Protein AF-A0A414S3I8-F1 (afdb_monomer_lite)

pLDDT: mean 77.73, std 18.43, range [41.44, 98.25]

Secondary structure (DSSP, 8-state):
------S-TT-------TTSHHHHHHHHHHHH-S-HHHHHHHHHHHHHTSTT--------HHHHHHHHHHHHHHHHHHHHHHHHHHHHHHHHHHHHHHHHHTT----HHHHHHHHHHHHHTTT-

Radius of gyration: 42.88 Å; chains: 1; bounding box: 101×45×96 Å

Sequence (124 aa):
MINVEKKNPYKFTLGFDKTKPTHVRAAEILNSVRDKADLIASAVVAHIDGGSTEKGAVLNQEALQIMMLELVKQEVEKAMQNYSSKQENVQVEEEIEKQKVSEFVLAPEVAKSVRDAMSAFRNR

Organism: NCBI:txid88431

Foldseek 3Di:
DPPPPDPDPLDDDDDFDPVDPVSVVLVVVCVVDPDNSVVVVVVVCCPPVVPDPPVPPPCPVVNVVVVVVVVVVVVVVVVVVVVVVVVVVVVVVVVVVVVVVVPPPPDVVNVVVVVVVVVVVPPD

Structure (mmCIF, N/CA/C/O backbone):
data_AF-A0A414S3I8-F1
#
_entry.id   AF-A0A414S3I8-F1
#
loop_
_atom_site.group_PDB
_atom_site.id
_atom_site.type_symbol
_atom_site.label_atom_id
_atom_site.label_alt_id
_atom_site.label_comp_id
_atom_site.label_asym_id
_atom_site.label_entity_id
_atom_site.label_seq_id
_atom_site.pdbx_PDB_ins_code
_atom_site.Cartn_x
_atom_site.Cartn_y
_atom_site.Cartn_z
_atom_site.occupancy
_atom_site.B_iso_or_equiv
_atom_site.auth_seq_id
_atom_site.auth_comp_id
_atom_site.auth_asym_id
_atom_site.auth_atom_id
_atom_site.pdbx_PDB_model_num
ATOM 1 N N . MET A 1 1 ? 33.393 -18.462 0.765 1.00 55.56 1 MET A N 1
ATOM 2 C CA . MET A 1 1 ? 32.194 -18.062 -0.003 1.00 55.56 1 MET A CA 1
ATOM 3 C C . MET A 1 1 ? 32.659 -17.116 -1.088 1.00 55.56 1 MET A C 1
ATOM 5 O O . MET A 1 1 ? 33.290 -16.122 -0.763 1.00 55.56 1 MET A O 1
ATOM 9 N N . ILE A 1 2 ? 32.474 -17.472 -2.356 1.00 48.66 2 ILE A N 1
ATOM 10 C CA . ILE A 1 2 ? 32.868 -16.604 -3.469 1.00 48.66 2 ILE A CA 1
ATOM 11 C C . ILE A 1 2 ? 31.765 -15.550 -3.572 1.00 48.66 2 ILE A C 1
ATOM 13 O O . ILE A 1 2 ? 30.643 -15.886 -3.949 1.00 48.66 2 ILE A O 1
ATOM 17 N N . ASN A 1 3 ? 32.044 -14.310 -3.163 1.00 58.09 3 ASN A N 1
ATOM 18 C CA . ASN A 1 3 ? 31.144 -13.191 -3.422 1.00 58.09 3 ASN A CA 1
ATOM 19 C C . ASN A 1 3 ? 31.147 -12.973 -4.934 1.00 58.09 3 ASN A C 1
ATOM 21 O O . ASN A 1 3 ? 32.039 -12.332 -5.484 1.00 58.09 3 ASN A O 1
ATOM 25 N N . VAL A 1 4 ? 30.184 -13.573 -5.628 1.00 65.44 4 VAL A N 1
ATOM 26 C CA . VAL A 1 4 ? 29.939 -13.250 -7.030 1.00 65.44 4 VAL A CA 1
ATOM 27 C C . VAL A 1 4 ? 29.268 -11.886 -7.029 1.00 65.44 4 VAL A C 1
ATOM 29 O O . VAL A 1 4 ? 28.043 -11.775 -7.006 1.00 65.44 4 VAL A O 1
ATOM 32 N N . GLU A 1 5 ? 30.083 -10.835 -6.976 1.00 70.12 5 GLU A N 1
ATOM 33 C CA . GLU A 1 5 ? 29.599 -9.476 -7.145 1.00 70.12 5 GLU A CA 1
ATOM 34 C C . GLU A 1 5 ? 28.910 -9.384 -8.505 1.00 70.12 5 GLU A C 1
ATOM 36 O O . GLU A 1 5 ? 29.482 -9.647 -9.570 1.00 70.12 5 GLU A O 1
ATOM 41 N N . LYS A 1 6 ? 27.615 -9.080 -8.464 1.00 79.69 6 LYS A N 1
ATOM 42 C CA . LYS A 1 6 ? 26.802 -8.928 -9.661 1.00 79.69 6 LYS A CA 1
ATOM 43 C C . LYS A 1 6 ? 27.400 -7.773 -10.464 1.00 79.69 6 LYS A C 1
ATOM 45 O O . LYS A 1 6 ? 27.443 -6.651 -9.971 1.00 79.69 6 LYS A O 1
ATOM 50 N N . LYS A 1 7 ? 27.803 -8.030 -11.716 1.00 80.81 7 LYS A N 1
ATOM 51 C CA . LYS A 1 7 ? 28.441 -7.034 -12.609 1.00 80.81 7 LYS A CA 1
ATOM 52 C C . LYS A 1 7 ? 27.688 -5.700 -12.708 1.00 80.81 7 LYS A C 1
ATOM 54 O O . LYS A 1 7 ? 28.282 -4.693 -13.068 1.00 80.81 7 LYS A O 1
ATOM 59 N N . ASN A 1 8 ? 26.385 -5.698 -12.428 1.00 88.75 8 ASN A N 1
ATOM 60 C CA . ASN A 1 8 ? 25.623 -4.479 -12.207 1.00 88.75 8 ASN A CA 1
ATOM 61 C C . ASN A 1 8 ? 24.595 -4.706 -11.078 1.00 88.75 8 ASN A C 1
ATOM 63 O O . ASN A 1 8 ? 23.592 -5.392 -11.312 1.00 88.75 8 ASN A O 1
ATOM 67 N N . PRO A 1 9 ? 24.828 -4.170 -9.866 1.00 89.50 9 PRO A N 1
ATOM 68 C CA . PRO A 1 9 ? 23.951 -4.403 -8.720 1.00 89.50 9 PRO A CA 1
ATOM 69 C C . PRO A 1 9 ? 22.578 -3.733 -8.872 1.00 89.50 9 PRO A C 1
ATOM 71 O O . PRO A 1 9 ? 21.599 -4.252 -8.348 1.00 89.50 9 PRO A O 1
ATOM 74 N N . TYR A 1 10 ? 22.479 -2.651 -9.649 1.00 91.38 10 TYR A N 1
ATOM 75 C CA . TYR A 1 10 ? 21.249 -1.863 -9.814 1.00 91.38 10 TYR A CA 1
ATOM 76 C C . TYR A 1 10 ? 20.411 -2.268 -11.031 1.00 91.38 10 TYR A C 1
ATOM 78 O O . TYR A 1 10 ? 19.378 -1.664 -11.312 1.00 91.38 10 TYR A O 1
ATOM 86 N N . LYS A 1 11 ? 20.837 -3.296 -11.777 1.00 91.19 11 LYS A N 1
ATOM 87 C CA . LYS A 1 11 ? 20.092 -3.812 -12.927 1.00 91.19 11 LYS A CA 1
ATOM 88 C C . LYS A 1 11 ? 19.412 -5.132 -12.582 1.00 91.19 11 LYS A C 1
ATOM 90 O O . LYS A 1 11 ? 20.050 -6.118 -12.191 1.00 91.19 11 LYS A O 1
ATOM 95 N N . PHE A 1 12 ? 18.103 -5.158 -12.797 1.00 90.06 12 PHE A N 1
ATOM 96 C CA . PHE A 1 12 ? 17.250 -6.320 -12.581 1.00 90.06 12 PHE A CA 1
ATOM 97 C C . PHE A 1 12 ? 16.462 -6.636 -13.851 1.00 90.06 12 PHE A C 1
ATOM 99 O O . PHE A 1 12 ? 16.150 -5.752 -14.648 1.00 90.06 12 PHE A O 1
ATOM 106 N N . THR A 1 13 ? 16.153 -7.913 -14.046 1.00 90.69 13 THR A N 1
ATOM 107 C CA . THR A 1 13 ? 15.251 -8.384 -15.097 1.00 90.69 13 THR A CA 1
ATOM 108 C C . THR A 1 13 ? 14.179 -9.211 -14.414 1.00 90.69 13 THR A C 1
ATOM 110 O O . THR A 1 13 ? 14.500 -10.140 -13.677 1.00 90.69 13 THR A O 1
ATOM 113 N N . LEU A 1 14 ? 12.920 -8.835 -14.619 1.00 91.19 14 LEU A N 1
ATOM 114 C CA . LEU A 1 14 ? 11.762 -9.454 -13.986 1.00 91.19 14 LEU A CA 1
ATOM 115 C C . LEU A 1 14 ? 10.835 -9.986 -15.079 1.00 91.19 14 LEU A C 1
ATOM 117 O O . LEU A 1 14 ? 10.498 -9.258 -16.011 1.00 91.19 14 LEU A O 1
ATOM 121 N N . GLY A 1 15 ? 10.442 -11.253 -14.964 1.00 95.25 15 GLY A N 1
ATOM 122 C CA . GLY A 1 15 ? 9.451 -11.886 -15.831 1.00 95.25 15 GLY A CA 1
ATOM 123 C C . GLY A 1 15 ? 8.157 -12.145 -15.064 1.00 95.25 15 GLY A C 1
ATOM 124 O O . GLY A 1 15 ? 8.189 -12.726 -13.979 1.00 95.25 15 GLY A O 1
ATOM 125 N N . PHE A 1 16 ? 7.019 -11.730 -15.623 1.00 96.75 16 PHE A N 1
ATOM 126 C CA . PHE A 1 16 ? 5.698 -12.003 -15.056 1.00 96.75 16 PHE A CA 1
ATOM 127 C C . PHE A 1 16 ? 5.078 -13.245 -15.703 1.00 96.75 16 PHE A C 1
ATOM 129 O O . PHE A 1 16 ? 5.047 -13.373 -16.925 1.00 96.75 16 PHE A O 1
ATOM 136 N N . ASP A 1 17 ? 4.576 -14.162 -14.876 1.00 97.69 17 ASP A N 1
ATOM 137 C CA . ASP A 1 17 ? 3.882 -15.362 -15.324 1.00 97.69 17 ASP A CA 1
ATOM 138 C C . ASP A 1 17 ? 2.424 -15.027 -15.653 1.00 97.69 17 ASP A C 1
ATOM 140 O O . ASP A 1 17 ? 1.620 -14.737 -14.768 1.00 97.69 17 ASP A O 1
ATOM 144 N N . LYS A 1 18 ? 2.075 -15.095 -16.938 1.00 97.06 18 LYS A N 1
ATOM 145 C CA . LYS A 1 18 ? 0.730 -14.800 -17.452 1.00 97.06 18 LYS A CA 1
ATOM 146 C C . LYS A 1 18 ? -0.373 -15.714 -16.907 1.00 97.06 18 LYS A C 1
ATOM 148 O O . LYS A 1 18 ? -1.544 -15.385 -17.052 1.00 97.06 18 LYS A O 1
ATOM 153 N N . THR A 1 19 ? -0.024 -16.854 -16.312 1.00 98.12 19 THR A N 1
ATOM 154 C CA . THR A 1 19 ? -1.007 -17.773 -15.720 1.00 98.12 19 THR A CA 1
ATOM 155 C C . THR A 1 19 ? -1.427 -17.359 -14.309 1.00 98.12 19 THR A C 1
ATOM 157 O O . THR A 1 19 ? -2.475 -17.789 -13.832 1.00 98.12 19 THR A O 1
ATOM 160 N N . LYS A 1 20 ? -0.650 -16.495 -13.640 1.00 98.25 20 LYS A N 1
ATOM 161 C CA . LYS A 1 20 ? -0.928 -16.034 -12.277 1.00 98.25 20 LYS A CA 1
ATOM 162 C C . LYS A 1 20 ? -1.682 -14.701 -12.309 1.00 98.25 20 LYS A C 1
ATOM 164 O O . LYS A 1 20 ? -1.105 -13.703 -12.748 1.00 98.25 20 LYS A O 1
ATOM 169 N N . PRO A 1 21 ? -2.914 -14.617 -11.769 1.00 98.06 21 PRO A N 1
ATOM 170 C CA . PRO A 1 21 ? -3.695 -13.376 -11.782 1.00 98.06 21 PRO A CA 1
ATOM 171 C C . PRO A 1 21 ? -2.968 -12.189 -11.138 1.00 98.06 21 PRO A C 1
ATOM 173 O O . PRO A 1 21 ? -3.030 -11.068 -11.635 1.00 98.06 21 PRO A O 1
ATOM 176 N N . THR A 1 22 ? -2.214 -12.437 -10.065 1.00 97.19 22 THR A N 1
ATOM 177 C CA . THR A 1 22 ? -1.418 -11.409 -9.378 1.00 97.19 22 THR A CA 1
ATOM 178 C C . THR A 1 22 ? -0.291 -10.854 -10.250 1.00 97.19 22 THR A C 1
ATOM 180 O O . THR A 1 22 ? -0.027 -9.655 -10.214 1.00 97.19 22 THR A O 1
ATOM 183 N N . HIS A 1 23 ? 0.342 -11.688 -11.078 1.00 98.12 23 HIS A N 1
ATOM 184 C CA . HIS A 1 23 ? 1.387 -11.259 -12.010 1.00 98.12 23 HIS A CA 1
ATOM 185 C C . HIS A 1 23 ? 0.801 -10.480 -13.188 1.00 98.12 23 HIS A C 1
ATOM 187 O O . HIS A 1 23 ? 1.370 -9.463 -13.576 1.00 98.12 23 HIS A O 1
ATOM 193 N N . VAL A 1 24 ? -0.342 -10.923 -13.725 1.00 98.06 24 VAL A N 1
ATOM 194 C CA . VAL A 1 24 ? -1.074 -10.184 -14.767 1.00 98.06 24 VAL A CA 1
ATOM 195 C C . VAL A 1 24 ? -1.437 -8.796 -14.252 1.00 98.06 24 VAL A C 1
ATOM 197 O O . VAL A 1 24 ? -1.102 -7.798 -14.887 1.00 98.06 24 VAL A O 1
ATOM 200 N N . ARG A 1 25 ? -2.013 -8.718 -13.048 1.00 97.88 25 ARG A N 1
ATOM 201 C CA . ARG A 1 25 ? -2.368 -7.441 -12.431 1.00 97.88 25 ARG A CA 1
ATOM 202 C C . ARG A 1 25 ? -1.154 -6.542 -12.193 1.00 97.88 25 ARG A C 1
ATOM 204 O O . ARG A 1 25 ? -1.218 -5.346 -12.464 1.00 97.88 25 ARG A O 1
ATOM 211 N N . ALA A 1 26 ? -0.044 -7.096 -11.706 1.00 96.81 26 ALA A N 1
ATOM 212 C CA . ALA A 1 26 ? 1.195 -6.339 -11.535 1.00 96.81 26 ALA A CA 1
ATOM 213 C C . ALA A 1 26 ? 1.716 -5.792 -12.877 1.00 96.81 26 ALA A C 1
ATOM 215 O O . ALA A 1 26 ? 2.104 -4.626 -12.956 1.00 96.81 26 ALA A O 1
ATOM 216 N N . ALA A 1 27 ? 1.667 -6.594 -13.945 1.00 96.94 27 ALA A N 1
ATOM 217 C CA . ALA A 1 27 ? 2.066 -6.168 -15.282 1.00 96.94 27 ALA A CA 1
ATOM 218 C C . ALA A 1 27 ? 1.158 -5.055 -15.839 1.00 96.94 27 ALA A C 1
ATOM 220 O O . ALA A 1 27 ? 1.673 -4.091 -16.400 1.00 96.94 27 ALA A O 1
ATOM 221 N N . GLU A 1 28 ? -0.164 -5.137 -15.650 1.00 97.31 28 GLU A N 1
ATOM 222 C CA . GLU A 1 28 ? -1.111 -4.071 -16.022 1.00 97.31 28 GLU A CA 1
ATOM 223 C C . GLU A 1 28 ? -0.759 -2.739 -15.352 1.00 97.31 28 GLU A C 1
ATOM 225 O O . GLU A 1 28 ? -0.636 -1.714 -16.025 1.00 97.31 28 GLU A O 1
ATOM 230 N N . ILE A 1 29 ? -0.544 -2.760 -14.032 1.00 97.50 29 ILE A N 1
ATOM 231 C CA . ILE A 1 29 ? -0.186 -1.566 -13.259 1.00 97.50 29 ILE A CA 1
ATOM 232 C C . ILE A 1 29 ? 1.128 -0.979 -13.781 1.00 97.50 29 ILE A C 1
ATOM 234 O O . ILE A 1 29 ? 1.185 0.207 -14.106 1.00 97.50 29 ILE A O 1
ATOM 238 N N . LEU A 1 30 ? 2.171 -1.801 -13.933 1.00 96.44 30 LEU A N 1
ATOM 239 C CA . LEU A 1 30 ? 3.478 -1.337 -14.403 1.00 96.44 30 LEU A CA 1
ATOM 240 C C . LEU A 1 30 ? 3.421 -0.783 -15.833 1.00 96.44 30 LEU A C 1
ATOM 242 O O . LEU A 1 30 ? 4.087 0.205 -16.143 1.00 96.44 30 LEU A O 1
ATOM 246 N N . ASN A 1 31 ? 2.611 -1.373 -16.710 1.00 96.44 31 ASN A N 1
ATOM 247 C CA . ASN A 1 31 ? 2.433 -0.882 -18.075 1.00 96.44 31 ASN A CA 1
ATOM 248 C C . ASN A 1 31 ? 1.661 0.444 -18.137 1.00 96.44 31 ASN A C 1
ATOM 250 O O . ASN A 1 31 ? 1.874 1.208 -19.075 1.00 96.44 31 ASN A O 1
ATOM 254 N N . SER A 1 32 ? 0.829 0.746 -17.135 1.00 97.12 32 SER A N 1
ATOM 255 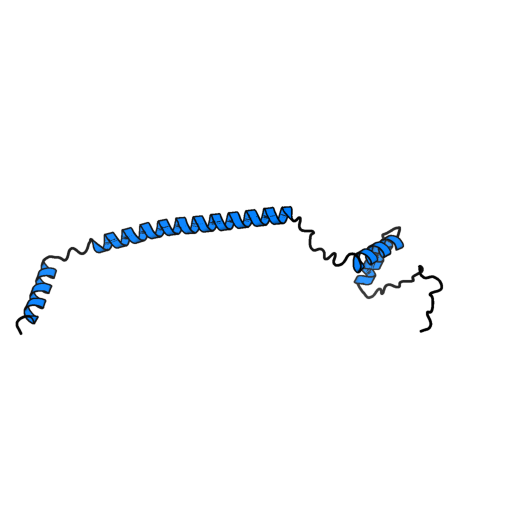C CA . SER A 1 32 ? 0.081 2.008 -17.051 1.00 97.12 32 SER A CA 1
ATOM 256 C C . SER A 1 32 ? 0.912 3.205 -16.566 1.00 97.12 32 SER A C 1
ATOM 258 O O . SER A 1 32 ? 0.515 4.349 -16.778 1.00 97.12 32 SER A O 1
ATOM 260 N N . VAL A 1 33 ? 2.071 2.965 -15.939 1.00 96.06 33 VAL A N 1
ATOM 261 C CA . VAL A 1 33 ? 2.909 4.024 -15.358 1.00 96.06 33 VAL A CA 1
ATOM 262 C C . VAL A 1 33 ? 4.125 4.355 -16.219 1.00 96.06 33 VAL A C 1
ATOM 264 O O . VAL A 1 33 ? 4.734 3.489 -16.865 1.00 96.06 33 VAL A O 1
ATOM 267 N N . ARG A 1 34 ? 4.500 5.641 -16.200 1.00 95.31 34 ARG A N 1
ATOM 268 C CA . ARG A 1 34 ? 5.649 6.170 -16.945 1.00 95.31 34 ARG A CA 1
ATOM 269 C C . ARG A 1 34 ? 6.974 5.711 -16.335 1.00 95.31 34 ARG A C 1
ATOM 271 O O . ARG A 1 34 ? 7.806 5.181 -17.066 1.00 95.31 34 ARG A O 1
ATOM 278 N N . ASP A 1 35 ? 7.135 5.860 -15.021 1.00 96.75 35 ASP A N 1
ATOM 279 C CA . ASP A 1 35 ? 8.320 5.405 -14.292 1.00 96.75 35 ASP A CA 1
ATOM 280 C C . ASP A 1 35 ? 8.015 4.138 -13.485 1.00 96.75 35 ASP A C 1
ATOM 282 O O . ASP A 1 35 ? 7.381 4.160 -12.432 1.00 96.75 35 ASP A O 1
ATOM 286 N N . LYS A 1 36 ? 8.440 2.998 -14.030 1.00 95.50 36 LYS A N 1
ATOM 287 C CA . LYS A 1 36 ? 8.261 1.683 -13.401 1.00 95.50 36 LYS A CA 1
ATOM 288 C C . LYS A 1 36 ? 9.285 1.449 -12.298 1.00 95.50 36 LYS A C 1
ATOM 290 O O . LYS A 1 36 ? 8.984 0.733 -11.350 1.00 95.50 36 LYS A O 1
ATOM 295 N N . ALA A 1 37 ? 10.492 1.994 -12.451 1.00 95.44 37 ALA A N 1
ATOM 296 C CA . ALA A 1 37 ? 11.580 1.748 -11.518 1.00 95.44 37 ALA A CA 1
ATOM 297 C C . ALA A 1 37 ? 11.280 2.424 -10.180 1.00 95.44 37 ALA A C 1
ATOM 299 O O . ALA A 1 37 ? 11.396 1.775 -9.144 1.00 95.44 37 ALA A O 1
ATOM 300 N N . ASP A 1 38 ? 10.804 3.669 -10.225 1.00 95.75 38 ASP A N 1
ATOM 301 C CA . ASP A 1 38 ? 10.435 4.427 -9.031 1.00 95.75 38 ASP A CA 1
ATOM 302 C C . ASP A 1 38 ? 9.241 3.806 -8.287 1.00 95.75 38 ASP A C 1
ATOM 304 O O . ASP A 1 38 ? 9.286 3.620 -7.069 1.00 95.75 38 ASP A O 1
ATOM 308 N N . LEU A 1 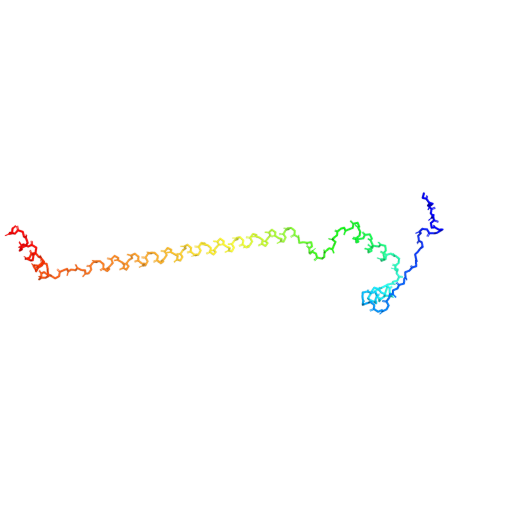39 ? 8.209 3.363 -9.022 1.00 95.88 39 LEU A N 1
ATOM 309 C CA . LEU A 1 39 ? 7.067 2.664 -8.424 1.00 95.88 39 LEU A CA 1
ATOM 310 C C . LEU A 1 39 ? 7.488 1.347 -7.754 1.00 95.88 39 LEU A C 1
ATOM 312 O O . LEU A 1 39 ? 7.044 1.058 -6.643 1.00 95.88 39 LEU A O 1
ATOM 316 N N . ILE A 1 40 ? 8.330 0.543 -8.416 1.00 95.19 40 ILE A N 1
ATOM 317 C CA . ILE A 1 40 ? 8.818 -0.726 -7.857 1.00 95.19 40 ILE A CA 1
ATOM 318 C C . ILE A 1 40 ? 9.683 -0.464 -6.623 1.00 95.19 40 ILE A C 1
ATOM 320 O O . ILE A 1 40 ? 9.483 -1.124 -5.608 1.00 95.19 40 ILE A O 1
ATOM 324 N N . ALA A 1 41 ? 10.611 0.494 -6.688 1.00 94.25 41 ALA A N 1
ATOM 325 C CA . ALA A 1 41 ? 11.466 0.844 -5.558 1.00 94.25 41 ALA A CA 1
ATOM 326 C C . ALA A 1 41 ? 10.628 1.294 -4.354 1.00 94.25 41 ALA A C 1
ATOM 328 O O . ALA A 1 41 ? 10.768 0.733 -3.268 1.00 94.25 41 ALA A O 1
ATOM 329 N N . SER A 1 42 ? 9.691 2.219 -4.574 1.00 93.25 42 SER A N 1
ATOM 330 C CA . SER A 1 42 ? 8.780 2.717 -3.540 1.00 93.25 42 SER A CA 1
ATOM 331 C C . SER A 1 42 ? 7.940 1.599 -2.925 1.00 93.25 42 SER A C 1
ATOM 333 O O . SER A 1 42 ? 7.845 1.505 -1.706 1.00 93.25 42 SER A O 1
ATOM 335 N N . ALA A 1 43 ? 7.362 0.716 -3.746 1.00 93.31 43 ALA A N 1
ATOM 336 C CA . ALA A 1 43 ? 6.541 -0.393 -3.262 1.00 93.31 43 ALA A CA 1
ATOM 337 C C . ALA A 1 43 ? 7.353 -1.421 -2.460 1.00 93.31 43 ALA A C 1
ATOM 339 O O . ALA A 1 43 ? 6.866 -1.926 -1.453 1.00 93.31 43 ALA A O 1
ATOM 340 N N . VAL A 1 44 ? 8.586 -1.726 -2.880 1.00 93.12 44 VAL A N 1
ATOM 341 C CA . VAL A 1 44 ? 9.469 -2.667 -2.174 1.00 93.12 44 VAL A CA 1
ATOM 342 C C . VAL A 1 44 ? 9.920 -2.086 -0.835 1.00 93.12 44 VAL A C 1
ATOM 344 O O . VAL A 1 44 ? 9.796 -2.768 0.178 1.00 93.12 44 VAL A O 1
ATOM 347 N N . VAL A 1 45 ? 10.370 -0.827 -0.809 1.00 91.50 45 VAL A N 1
ATOM 348 C CA . VAL A 1 45 ? 10.748 -0.126 0.431 1.00 91.50 45 VAL A CA 1
ATOM 349 C C . VAL A 1 45 ? 9.547 -0.035 1.374 1.00 91.50 45 VAL A C 1
ATOM 351 O O . VAL A 1 45 ? 9.647 -0.408 2.537 1.00 91.50 45 VAL A O 1
ATOM 354 N N . ALA A 1 46 ? 8.375 0.361 0.872 1.00 89.88 46 ALA A N 1
ATOM 355 C CA . ALA A 1 46 ? 7.159 0.423 1.679 1.00 89.88 46 ALA A CA 1
ATOM 356 C C . ALA A 1 46 ? 6.711 -0.950 2.203 1.00 89.88 46 ALA A C 1
ATOM 358 O O . ALA A 1 46 ? 6.129 -1.017 3.275 1.00 89.88 46 ALA A O 1
ATOM 359 N N . HIS A 1 47 ? 6.960 -2.044 1.478 1.00 88.00 47 HIS A N 1
ATOM 360 C CA . HIS A 1 47 ? 6.576 -3.385 1.921 1.00 88.00 47 HIS A CA 1
ATOM 361 C C . HIS A 1 47 ? 7.549 -3.986 2.947 1.00 88.00 47 HIS A C 1
ATOM 363 O O . HIS A 1 47 ? 7.113 -4.725 3.827 1.00 88.00 47 HIS A O 1
ATOM 369 N N . ILE A 1 48 ? 8.849 -3.696 2.819 1.00 86.12 48 ILE A N 1
ATOM 370 C CA . ILE A 1 48 ? 9.908 -4.260 3.670 1.00 86.12 48 ILE A CA 1
ATOM 371 C C . ILE A 1 48 ? 10.172 -3.373 4.892 1.00 86.12 48 ILE A C 1
ATOM 373 O O . ILE A 1 48 ? 10.158 -3.870 6.016 1.00 86.12 48 ILE A O 1
ATOM 377 N N . ASP A 1 49 ? 10.390 -2.075 4.676 1.00 77.44 49 ASP A N 1
ATOM 378 C CA . ASP A 1 49 ? 10.750 -1.116 5.728 1.00 77.44 49 ASP A CA 1
ATOM 379 C C . ASP A 1 49 ? 9.503 -0.470 6.346 1.00 77.44 49 ASP A C 1
ATOM 381 O O . ASP A 1 49 ? 9.451 -0.194 7.544 1.00 77.44 49 ASP A O 1
ATOM 385 N N . GLY A 1 50 ? 8.461 -0.265 5.535 1.00 60.22 50 GLY A N 1
ATOM 386 C CA . GLY A 1 50 ? 7.142 0.195 5.971 1.00 60.22 50 GLY A CA 1
ATOM 387 C C . GLY A 1 50 ? 6.293 -0.950 6.518 1.00 60.22 50 GLY A C 1
ATOM 388 O O . GLY A 1 50 ? 5.211 -1.219 5.995 1.00 60.22 50 GLY A O 1
ATOM 389 N N . GLY A 1 51 ? 6.813 -1.652 7.532 1.00 52.03 51 GLY A N 1
ATOM 390 C CA . GLY A 1 51 ? 6.185 -2.818 8.149 1.00 52.03 51 GLY A CA 1
ATOM 391 C C . GLY A 1 51 ? 4.670 -2.664 8.259 1.00 52.03 51 GLY A C 1
ATOM 392 O O . GLY A 1 51 ? 4.182 -1.720 8.871 1.00 52.03 51 GLY A O 1
ATOM 393 N N . SER A 1 52 ? 3.935 -3.584 7.633 1.00 56.91 52 SER A N 1
ATOM 394 C CA . SER A 1 52 ? 2.480 -3.650 7.746 1.00 56.91 52 SER A CA 1
ATOM 395 C C . SER A 1 52 ? 1.777 -2.308 7.489 1.00 56.91 52 SER A C 1
ATOM 397 O O . SER A 1 52 ? 1.032 -1.812 8.327 1.00 56.91 52 SER A O 1
ATOM 399 N N . THR A 1 53 ? 1.828 -1.793 6.257 1.00 54.31 53 THR A N 1
ATOM 400 C CA . THR A 1 53 ? 0.593 -1.180 5.727 1.00 54.31 53 THR A CA 1
ATOM 401 C C . THR A 1 53 ? -0.378 -2.290 5.336 1.00 54.31 53 THR A C 1
ATOM 403 O O . THR A 1 53 ? -0.873 -2.403 4.214 1.00 54.31 53 THR A O 1
ATOM 406 N N . GLU A 1 54 ? -0.723 -3.112 6.329 1.00 52.75 54 GLU A N 1
ATOM 407 C CA . GLU A 1 54 ? -2.109 -3.506 6.465 1.00 52.75 54 GLU A CA 1
ATOM 408 C C . GLU A 1 54 ? -2.883 -2.219 6.239 1.00 52.75 54 GLU A C 1
ATOM 410 O O . GLU A 1 54 ? -2.609 -1.182 6.847 1.00 52.75 54 GLU A O 1
ATOM 415 N N . LYS A 1 55 ? -3.858 -2.268 5.349 1.00 50.53 55 LYS A N 1
ATOM 416 C CA . LYS A 1 55 ? -4.919 -1.274 5.304 1.00 50.53 55 LYS A CA 1
ATOM 417 C C . LYS A 1 55 ? -5.752 -1.338 6.601 1.00 50.53 55 LYS A C 1
ATOM 419 O O . LYS A 1 55 ? -6.974 -1.291 6.543 1.00 50.53 55 LYS A O 1
ATOM 424 N N . GLY A 1 56 ? -5.121 -1.495 7.765 1.00 49.31 56 GLY A N 1
ATOM 425 C CA . GLY A 1 56 ? -5.653 -1.034 9.021 1.00 49.31 56 GLY A CA 1
ATOM 426 C C . GLY A 1 56 ? -5.698 0.467 8.863 1.00 49.31 56 GLY A C 1
ATOM 427 O O . GLY A 1 56 ? -4.662 1.120 8.760 1.00 49.31 56 GLY A O 1
ATOM 428 N N . ALA A 1 57 ? -6.913 0.986 8.706 1.00 53.59 57 ALA A N 1
ATOM 429 C CA . ALA A 1 57 ? -7.182 2.401 8.822 1.00 53.59 57 ALA A CA 1
ATOM 430 C C . ALA A 1 57 ? -6.254 2.968 9.899 1.00 53.59 57 ALA A C 1
ATOM 432 O O . ALA A 1 57 ? -6.201 2.426 11.005 1.00 53.59 57 ALA A O 1
ATOM 433 N N . VAL A 1 58 ? -5.490 4.009 9.569 1.00 55.19 58 VAL A N 1
ATOM 434 C CA . VAL A 1 58 ? -4.875 4.850 10.591 1.00 55.19 58 VAL A CA 1
ATOM 435 C C . VAL A 1 58 ? -6.067 5.452 11.322 1.00 55.19 58 VAL A C 1
ATOM 437 O O . VAL A 1 58 ? -6.614 6.473 10.910 1.00 55.19 58 VAL A O 1
ATOM 440 N N . LEU A 1 59 ? -6.596 4.709 12.293 1.00 60.75 59 LEU A N 1
ATOM 441 C CA . LEU A 1 59 ? -7.756 5.102 13.056 1.00 60.75 59 LEU A CA 1
ATOM 442 C C . LEU A 1 59 ? -7.274 6.314 13.824 1.00 60.75 59 LEU A C 1
ATOM 444 O O . LEU A 1 59 ? -6.424 6.199 14.706 1.00 60.75 59 LEU A O 1
ATOM 448 N N . ASN A 1 60 ? -7.742 7.486 13.398 1.00 76.94 60 ASN A N 1
ATOM 449 C CA . ASN A 1 60 ? -7.425 8.729 14.063 1.00 76.94 60 ASN A CA 1
ATOM 450 C C . ASN A 1 60 ? -7.762 8.529 15.546 1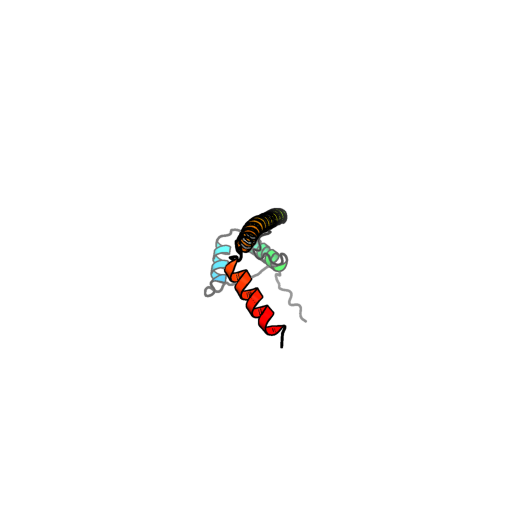.00 76.94 60 ASN A C 1
ATOM 452 O O . ASN A 1 60 ? -8.915 8.265 15.895 1.00 76.94 60 ASN A O 1
ATOM 456 N N . GLN A 1 61 ? -6.737 8.591 16.395 1.00 82.88 61 GLN A N 1
ATOM 457 C CA . GLN A 1 61 ? -6.856 8.364 17.829 1.00 82.88 61 GLN A CA 1
ATOM 458 C C . GLN A 1 61 ? -7.937 9.265 18.441 1.00 82.88 61 GLN A C 1
ATOM 460 O O . GLN A 1 61 ? -8.668 8.833 19.326 1.00 82.88 61 GLN A O 1
ATOM 465 N N . GLU A 1 62 ? -8.094 10.478 17.912 1.00 84.19 62 GLU A N 1
ATOM 466 C CA . GLU A 1 62 ? -9.127 11.434 18.301 1.00 84.19 62 GLU A CA 1
ATOM 467 C C . GLU A 1 62 ? -10.531 10.953 17.907 1.00 84.19 62 GLU A C 1
ATOM 469 O O . GLU A 1 62 ? -11.447 10.963 18.725 1.00 84.19 62 GLU A O 1
ATOM 474 N N . ALA A 1 63 ? -10.702 10.423 16.692 1.00 86.50 63 ALA A N 1
ATOM 475 C CA . ALA A 1 63 ? -11.980 9.862 16.249 1.00 86.50 63 ALA A CA 1
ATOM 476 C C . ALA A 1 63 ? -12.383 8.624 17.069 1.00 86.50 63 ALA A C 1
ATOM 478 O O . ALA A 1 63 ? -13.559 8.445 17.390 1.00 86.50 63 ALA A O 1
ATOM 479 N N . LEU A 1 64 ? -11.410 7.791 17.454 1.00 89.06 64 LEU A N 1
ATOM 480 C CA . LEU A 1 64 ? -11.642 6.658 18.352 1.00 89.06 64 LEU A CA 1
ATOM 481 C C . LEU A 1 64 ? -12.024 7.100 19.764 1.00 89.06 64 LEU A C 1
ATOM 483 O O . LEU A 1 64 ? -12.922 6.509 20.359 1.00 89.06 64 LEU A O 1
ATOM 487 N N . GLN A 1 65 ? -11.368 8.131 20.299 1.00 90.62 65 GLN A N 1
ATOM 488 C CA . GLN A 1 65 ? -11.713 8.692 21.606 1.00 90.62 65 GLN A CA 1
ATOM 489 C C . GLN A 1 65 ? -13.136 9.254 21.616 1.00 90.62 65 GLN A C 1
ATOM 491 O O . GLN A 1 65 ? -13.892 8.957 22.539 1.00 90.62 65 GLN A O 1
ATOM 496 N N . ILE A 1 66 ? -13.526 9.991 20.570 1.00 93.31 66 ILE A N 1
ATOM 497 C CA . ILE A 1 66 ? -14.887 10.524 20.418 1.00 93.31 66 ILE A CA 1
ATOM 498 C C . ILE A 1 66 ? -15.908 9.381 20.358 1.00 93.31 66 ILE A C 1
ATOM 500 O O . ILE A 1 66 ? -16.910 9.414 21.070 1.00 93.31 66 ILE A O 1
ATOM 504 N N . MET A 1 67 ? -15.638 8.339 19.565 1.00 93.75 67 MET A N 1
ATOM 505 C CA . MET A 1 67 ? -16.524 7.177 19.455 1.00 93.75 67 MET A CA 1
ATOM 506 C C . MET A 1 67 ? -16.667 6.428 20.787 1.00 93.75 67 MET A C 1
ATOM 508 O O . MET A 1 67 ? -17.780 6.085 21.180 1.00 93.75 67 MET A O 1
ATOM 512 N N . MET A 1 68 ? -15.563 6.188 21.502 1.00 95.31 68 MET A N 1
ATOM 513 C CA . MET A 1 68 ? -15.602 5.523 22.809 1.00 95.31 68 MET A CA 1
ATOM 514 C C . MET A 1 68 ? -16.374 6.341 23.843 1.00 95.31 68 MET A C 1
ATOM 516 O O . MET A 1 68 ? -17.160 5.769 24.594 1.00 95.31 68 MET A O 1
ATOM 520 N N . LEU A 1 69 ? -16.184 7.662 23.876 1.00 96.12 69 LEU A N 1
ATOM 521 C CA . LEU A 1 69 ? -16.896 8.531 24.810 1.00 96.12 69 LEU A CA 1
ATOM 522 C C . LEU A 1 69 ? -18.412 8.479 24.580 1.00 96.12 69 LEU A C 1
ATOM 524 O O . LEU A 1 69 ? -19.175 8.367 25.538 1.00 96.12 69 LEU A O 1
ATOM 528 N N . GLU A 1 70 ? -18.839 8.508 23.317 1.00 95.19 70 GLU A N 1
ATOM 529 C CA . GLU A 1 70 ? -20.252 8.420 22.946 1.00 95.19 70 GLU A CA 1
ATOM 530 C C . GLU A 1 70 ? -20.859 7.060 23.331 1.00 95.19 70 GLU A C 1
ATOM 532 O O . GLU A 1 70 ? -21.932 7.014 23.929 1.00 95.19 70 GLU A O 1
ATOM 537 N N . LEU A 1 71 ? -20.147 5.953 23.086 1.00 96.06 71 LEU A N 1
ATOM 538 C CA . LEU A 1 71 ? -20.593 4.614 23.496 1.00 96.06 71 LEU A CA 1
ATOM 539 C C . LEU A 1 71 ? -20.741 4.491 25.018 1.00 96.06 71 LEU A C 1
ATOM 541 O O . LEU A 1 71 ? -21.733 3.948 25.501 1.00 96.06 71 LEU A O 1
ATOM 545 N N . VAL A 1 72 ? -19.777 5.017 25.782 1.00 96.06 72 VAL A N 1
ATOM 546 C CA . VAL A 1 72 ? -19.842 5.023 27.252 1.00 96.06 72 VAL A CA 1
ATOM 547 C C . VAL A 1 72 ? -21.038 5.839 27.730 1.00 96.06 72 VAL A C 1
ATOM 549 O O . VAL A 1 72 ? -21.772 5.390 28.608 1.00 96.06 72 VAL A O 1
ATOM 552 N N . LYS A 1 73 ? -21.269 7.015 27.140 1.00 95.75 73 LYS A N 1
ATOM 553 C CA . LYS A 1 73 ? -22.412 7.865 27.481 1.00 95.75 73 LYS A CA 1
ATOM 554 C C . LYS A 1 73 ? -23.742 7.146 27.231 1.00 95.75 73 LYS A C 1
ATOM 556 O O . LYS A 1 73 ? -24.590 7.133 28.119 1.00 95.75 73 LYS A O 1
ATOM 561 N N . GLN A 1 74 ? -23.894 6.497 26.076 1.00 95.12 74 GLN A N 1
ATOM 562 C CA . GLN A 1 74 ? -25.095 5.727 25.736 1.00 95.12 74 GLN A CA 1
ATOM 563 C C . GLN A 1 74 ? -25.331 4.556 26.700 1.00 95.12 74 GLN A C 1
ATOM 565 O O . GLN A 1 74 ? -26.462 4.336 27.133 1.00 95.12 74 GLN A O 1
ATOM 570 N N . GLU A 1 75 ? -24.280 3.822 27.078 1.00 92.44 75 GLU A N 1
ATOM 571 C CA . GLU A 1 75 ? -24.408 2.705 28.022 1.00 92.44 75 GLU A CA 1
ATOM 572 C C . GLU A 1 75 ? -24.789 3.192 29.431 1.00 92.44 75 GLU A C 1
ATOM 574 O O . GLU A 1 75 ? -25.628 2.579 30.091 1.00 92.44 75 GLU A O 1
ATOM 579 N N . VAL A 1 76 ? -24.242 4.330 29.879 1.00 92.94 76 VAL A N 1
ATOM 580 C CA . VAL A 1 76 ? -24.607 4.949 31.166 1.00 92.94 76 VAL A CA 1
ATOM 581 C C . VAL A 1 76 ? -26.058 5.427 31.160 1.00 92.94 76 VAL A C 1
ATOM 583 O O . VAL A 1 76 ? -26.797 5.123 32.095 1.00 92.94 76 VAL A O 1
ATOM 586 N N . GLU A 1 77 ? -26.499 6.128 30.113 1.00 92.00 77 GLU A N 1
ATOM 587 C CA . GLU A 1 77 ? -27.892 6.575 29.983 1.00 92.00 77 GLU A CA 1
ATOM 588 C C . GLU A 1 77 ? -28.862 5.386 29.984 1.00 92.00 77 GLU A C 1
ATOM 590 O O . GLU A 1 77 ? -29.861 5.392 30.709 1.00 92.00 77 GLU A O 1
ATOM 595 N N . LYS A 1 78 ? -28.530 4.320 29.250 1.00 91.19 78 LYS A N 1
ATOM 596 C CA . LYS A 1 78 ? -29.300 3.072 29.232 1.00 91.19 78 LYS A CA 1
ATOM 597 C C . LYS A 1 78 ? -29.340 2.401 30.606 1.00 91.19 78 LYS A C 1
ATOM 599 O O . LYS A 1 78 ? -30.397 1.933 31.030 1.00 91.19 78 LYS A O 1
ATOM 604 N N . ALA A 1 79 ? -28.220 2.360 31.327 1.00 88.44 79 ALA A N 1
ATOM 605 C CA . ALA A 1 79 ? -28.182 1.838 32.688 1.00 88.44 79 ALA A CA 1
ATOM 606 C C . ALA A 1 79 ? -29.079 2.664 33.623 1.00 88.44 79 ALA A C 1
ATOM 608 O O . ALA A 1 79 ? -29.885 2.089 34.353 1.00 88.44 79 ALA A O 1
ATOM 609 N N . MET A 1 80 ? -29.010 3.997 33.561 1.00 85.31 80 MET A N 1
ATOM 610 C CA . MET A 1 80 ? -29.841 4.890 34.376 1.00 85.31 80 MET A CA 1
ATOM 611 C C . MET A 1 80 ? -31.337 4.738 34.081 1.00 85.31 80 MET A C 1
ATOM 613 O O . MET A 1 80 ? -32.135 4.671 35.017 1.00 85.31 80 MET A O 1
ATOM 617 N N . GLN A 1 81 ? -31.726 4.613 32.810 1.00 79.00 81 GLN A N 1
ATOM 618 C CA . GLN A 1 81 ? -33.114 4.323 32.438 1.00 79.00 81 GLN A CA 1
ATOM 619 C C . GLN A 1 81 ? -33.573 2.975 33.006 1.00 79.00 81 GLN A C 1
ATOM 621 O O . GLN A 1 81 ? -34.632 2.901 33.621 1.00 79.00 81 GLN A O 1
ATOM 626 N N . ASN A 1 82 ? -32.742 1.934 32.917 1.00 75.62 82 ASN A N 1
ATOM 627 C CA . ASN A 1 82 ? -33.056 0.621 33.488 1.00 75.62 82 ASN A CA 1
ATOM 628 C C . ASN A 1 82 ? -33.191 0.640 35.022 1.00 75.62 82 ASN A C 1
ATOM 630 O O . ASN A 1 82 ? -33.976 -0.133 35.573 1.00 75.62 82 ASN A O 1
ATOM 634 N N . TYR A 1 83 ? -32.449 1.499 35.727 1.00 64.81 83 TYR A N 1
ATOM 635 C CA . TYR A 1 83 ? -32.639 1.716 37.166 1.00 64.81 83 TYR A CA 1
ATOM 636 C C . TYR A 1 83 ? -33.947 2.465 37.465 1.00 64.81 83 TYR A C 1
ATOM 638 O O . TYR A 1 83 ? -34.675 2.054 38.368 1.00 64.81 83 TYR A O 1
ATOM 646 N N . SER A 1 84 ? -34.286 3.498 36.687 1.00 59.28 84 SER A N 1
ATOM 647 C CA . SER A 1 84 ? -35.539 4.255 36.839 1.00 59.28 84 SER A CA 1
ATOM 648 C C . SER A 1 84 ? -36.773 3.375 36.605 1.00 59.28 84 SER A C 1
ATOM 650 O O . SER A 1 84 ? -37.679 3.351 37.433 1.00 59.28 84 SER A O 1
ATOM 652 N N . SER A 1 85 ? -36.782 2.568 35.539 1.00 58.00 85 SER A N 1
ATOM 653 C CA . SER A 1 85 ? -37.893 1.655 35.220 1.00 58.00 85 SER A CA 1
ATOM 654 C C . SER A 1 85 ? -38.045 0.500 36.219 1.00 58.00 85 SER A C 1
ATOM 656 O O . SER A 1 85 ? -39.131 -0.068 36.359 1.00 58.00 85 SER A O 1
ATOM 658 N N . LYS A 1 86 ? -36.970 0.136 36.935 1.00 57.41 86 LYS A N 1
ATOM 659 C CA . LYS A 1 86 ? -37.030 -0.834 38.040 1.00 57.41 86 LYS A CA 1
ATOM 660 C C . LYS A 1 86 ? -37.597 -0.222 39.316 1.00 57.41 86 LYS A C 1
ATOM 662 O O . LYS A 1 86 ? -38.351 -0.898 40.002 1.00 57.41 86 LYS A O 1
ATOM 667 N N . GLN A 1 87 ? -37.276 1.032 39.633 1.00 53.62 87 GLN A N 1
ATOM 668 C CA . GLN A 1 87 ? -37.856 1.700 40.804 1.00 53.62 87 GLN A CA 1
ATOM 669 C C . GLN A 1 87 ? -39.363 1.941 40.647 1.00 53.62 87 GLN A C 1
ATOM 671 O O . GLN A 1 87 ? -40.097 1.803 41.621 1.00 53.62 87 GLN A O 1
ATOM 676 N N . GLU A 1 88 ? -39.831 2.210 39.427 1.00 45.38 88 GLU A N 1
ATOM 677 C CA . GLU A 1 88 ? -41.260 2.368 39.131 1.00 45.38 88 GLU A CA 1
ATOM 678 C C . GLU A 1 88 ? -42.034 1.038 39.266 1.00 45.38 88 GLU A C 1
ATOM 680 O O . GLU A 1 88 ? -43.110 1.013 39.854 1.00 45.38 88 GLU A O 1
ATOM 685 N N . ASN A 1 89 ? -41.457 -0.099 38.843 1.00 48.00 89 ASN A N 1
ATOM 686 C CA . ASN A 1 89 ? -42.072 -1.422 39.058 1.00 48.00 89 ASN A CA 1
ATOM 687 C C . ASN A 1 89 ? -42.071 -1.864 40.531 1.00 48.00 89 ASN A C 1
ATOM 689 O O . ASN A 1 89 ? -43.039 -2.471 40.976 1.00 48.00 89 ASN A O 1
ATOM 693 N N . VAL A 1 90 ? -41.031 -1.535 41.307 1.00 49.31 90 VAL A N 1
ATOM 694 C CA . VAL A 1 90 ? -40.965 -1.896 42.737 1.00 49.31 90 VAL A CA 1
ATOM 695 C C . VAL A 1 90 ? -41.992 -1.116 43.568 1.00 49.31 90 VAL A C 1
ATOM 697 O O . VAL A 1 90 ? -42.549 -1.668 44.512 1.00 49.31 90 VAL A O 1
ATOM 700 N N . GLN A 1 91 ? -42.294 0.140 43.212 1.00 47.91 91 GLN A N 1
ATOM 701 C CA . GLN A 1 91 ? -43.351 0.905 43.890 1.00 47.91 91 GLN A CA 1
ATOM 702 C C . GLN A 1 91 ? -44.754 0.374 43.561 1.00 47.91 91 GLN A C 1
ATOM 704 O O . GLN A 1 91 ? -45.581 0.268 44.463 1.00 47.91 91 GLN A O 1
ATOM 709 N N . VAL A 1 92 ? -45.008 -0.024 42.308 1.00 48.50 92 VAL A N 1
ATOM 710 C CA . VAL A 1 92 ? -46.306 -0.589 41.901 1.00 48.50 92 VAL A CA 1
ATOM 711 C C . VAL A 1 92 ? -46.520 -2.002 42.469 1.00 48.50 92 VAL A C 1
ATOM 713 O O . VAL A 1 92 ? -47.631 -2.324 42.886 1.00 48.50 92 VAL A O 1
ATOM 716 N N . GLU A 1 93 ? -45.483 -2.843 42.562 1.00 46.59 93 GLU A N 1
ATOM 717 C CA . GLU A 1 93 ? -45.606 -4.183 43.165 1.00 46.59 93 GLU A CA 1
ATOM 718 C C . GLU A 1 93 ? -45.786 -4.142 44.694 1.00 46.59 93 GLU A C 1
ATOM 720 O O . GLU A 1 93 ? -46.623 -4.881 45.220 1.00 46.59 93 GLU A O 1
ATOM 725 N N . GLU A 1 94 ? -45.091 -3.252 45.419 1.00 46.84 94 GLU A N 1
ATOM 726 C CA . GLU A 1 94 ? -45.280 -3.121 46.875 1.00 46.84 94 GLU A CA 1
ATOM 727 C C . GLU A 1 94 ? -46.677 -2.602 47.260 1.00 46.84 94 GLU A C 1
ATOM 729 O O . GLU A 1 94 ? -47.204 -2.964 48.319 1.00 46.84 94 GLU A O 1
ATOM 734 N N . GLU A 1 95 ? -47.290 -1.746 46.437 1.00 41.44 95 GLU A N 1
ATOM 735 C CA . GLU A 1 95 ? -48.608 -1.171 46.731 1.00 41.44 95 GLU A CA 1
ATOM 736 C C . GLU A 1 95 ? -49.742 -2.190 46.502 1.00 41.44 95 GLU A C 1
ATOM 738 O O . GLU A 1 95 ? -50.669 -2.282 47.316 1.00 41.44 95 GLU A O 1
ATOM 743 N N . ILE A 1 96 ? -49.614 -3.053 45.484 1.00 52.00 96 ILE A N 1
ATOM 744 C CA . ILE A 1 96 ? -50.563 -4.150 45.222 1.00 52.00 96 ILE A CA 1
ATOM 745 C C . ILE A 1 96 ? -50.490 -5.222 46.323 1.00 52.00 96 ILE A C 1
ATOM 747 O O . ILE A 1 96 ? -51.522 -5.765 46.734 1.00 52.00 96 ILE A O 1
ATOM 751 N N . GLU A 1 97 ? -49.298 -5.520 46.850 1.00 50.72 97 GLU A N 1
ATOM 752 C CA . GLU A 1 97 ? -49.144 -6.532 47.901 1.00 50.72 97 GLU A CA 1
ATOM 753 C C . GLU A 1 97 ? -49.683 -6.046 49.261 1.00 50.72 97 GLU A C 1
ATOM 755 O O . GLU A 1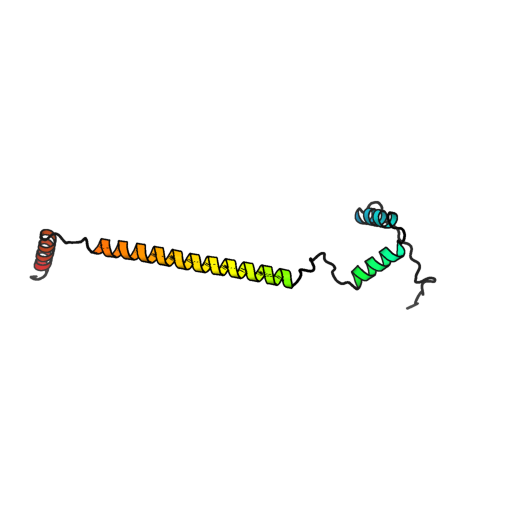 97 ? -50.358 -6.801 49.967 1.00 50.72 97 GLU A O 1
ATOM 760 N N . LYS A 1 98 ? -49.508 -4.759 49.600 1.00 50.78 98 LYS A N 1
ATOM 761 C CA . LYS A 1 98 ? -50.060 -4.174 50.839 1.00 50.78 98 LYS A CA 1
ATOM 762 C C . LYS A 1 98 ? -51.588 -4.059 50.821 1.00 50.78 98 LYS A C 1
ATOM 764 O O . LYS A 1 98 ? -52.218 -4.297 51.854 1.00 50.78 98 LYS A O 1
ATOM 769 N N . GLN A 1 99 ? -52.210 -3.767 49.675 1.00 49.59 99 GLN A N 1
ATOM 770 C CA . GLN A 1 99 ? -53.677 -3.734 49.577 1.00 49.59 99 GLN A CA 1
ATOM 771 C C . GLN A 1 99 ? -54.316 -5.127 49.665 1.00 49.59 99 GLN A C 1
ATOM 773 O O . GLN A 1 99 ? -55.382 -5.270 50.263 1.00 49.59 99 GLN A O 1
ATOM 778 N N . LYS A 1 100 ? -53.652 -6.178 49.169 1.00 47.84 100 LYS A N 1
ATOM 779 C CA . LYS A 1 100 ? -54.197 -7.546 49.204 1.00 47.84 100 LYS A CA 1
ATOM 780 C C . LYS A 1 100 ? -54.216 -8.170 50.607 1.00 47.84 100 LYS A C 1
ATOM 782 O O . LYS A 1 100 ? -55.033 -9.047 50.876 1.00 47.84 100 LYS A O 1
ATOM 787 N N . VAL A 1 101 ? -53.359 -7.707 51.520 1.00 48.59 101 VAL A N 1
ATOM 788 C CA . VAL A 1 101 ? -53.336 -8.172 52.922 1.00 48.59 101 VAL A CA 1
ATOM 789 C C . VAL A 1 101 ? -54.420 -7.490 53.772 1.00 48.59 101 VAL A C 1
ATOM 791 O O . VAL A 1 101 ? -54.904 -8.070 54.742 1.00 48.59 101 VAL A O 1
ATOM 794 N N . SER A 1 102 ? -54.864 -6.291 53.386 1.00 51.47 102 SER A N 1
ATOM 795 C CA . SER A 1 102 ? -55.868 -5.510 54.123 1.00 51.47 102 SER A CA 1
ATOM 796 C C . SER A 1 102 ? -57.316 -5.998 53.941 1.00 51.47 102 SER A C 1
ATOM 798 O O . SER A 1 102 ? -58.183 -5.570 54.703 1.00 51.47 102 SER A O 1
ATOM 800 N N . GLU A 1 103 ? -57.611 -6.877 52.977 1.00 47.28 103 GLU A N 1
ATOM 801 C CA . GLU A 1 103 ? -58.985 -7.347 52.714 1.00 47.28 103 GLU A CA 1
ATOM 802 C C . GLU A 1 103 ? -59.328 -8.686 53.391 1.00 47.28 103 GLU A C 1
ATOM 804 O O . GLU A 1 103 ? -60.449 -9.179 53.286 1.00 47.28 103 GLU A O 1
ATOM 809 N N . PHE A 1 104 ? -58.425 -9.269 54.186 1.00 53.25 104 PHE A N 1
ATOM 810 C CA . PHE A 1 104 ? -58.789 -10.425 55.011 1.00 53.25 104 PHE A CA 1
ATOM 811 C C . PHE A 1 104 ? -59.417 -9.986 56.341 1.00 53.25 104 PHE A C 1
ATOM 813 O O . PHE A 1 104 ? -58.925 -10.280 57.431 1.00 53.25 104 PHE A O 1
ATOM 820 N N . VAL A 1 105 ? -60.546 -9.279 56.252 1.00 58.31 105 VAL A N 1
ATOM 821 C CA . VAL A 1 105 ? -61.475 -9.144 57.378 1.00 58.31 105 VAL A CA 1
ATOM 822 C C . VAL A 1 105 ? -62.106 -10.519 57.570 1.00 58.31 105 VAL A C 1
ATOM 824 O O . VAL A 1 105 ? -63.116 -10.854 56.956 1.00 58.31 105 VAL A O 1
ATOM 827 N N . LEU A 1 106 ? -61.458 -11.359 58.381 1.00 59.28 106 LEU A N 1
ATOM 828 C CA . LEU A 1 106 ? -61.990 -12.653 58.796 1.00 59.28 106 LEU A CA 1
ATOM 829 C C . LEU A 1 106 ? -63.416 -12.449 59.305 1.00 59.28 106 LEU A C 1
ATOM 831 O O . LEU A 1 106 ? -63.622 -11.839 60.357 1.00 59.28 106 LEU A O 1
ATOM 835 N N . ALA A 1 107 ? -64.394 -12.948 58.547 1.00 68.81 107 ALA A N 1
ATOM 836 C CA . ALA A 1 107 ? -65.794 -12.846 58.919 1.00 68.81 107 ALA A CA 1
ATOM 837 C C . ALA A 1 107 ? -65.973 -13.373 60.359 1.00 68.81 107 ALA A C 1
ATOM 839 O O . ALA A 1 107 ? -65.409 -14.420 60.702 1.00 68.81 107 ALA A O 1
ATOM 840 N N . PRO A 1 108 ? -66.730 -12.674 61.223 1.00 66.81 108 PRO A N 1
ATOM 841 C CA . PRO A 1 108 ? -66.804 -12.983 62.653 1.00 66.81 108 PRO A CA 1
ATOM 842 C C . PRO A 1 108 ? -67.257 -14.422 62.958 1.00 66.81 108 PRO A C 1
ATOM 844 O O . PRO A 1 108 ? -66.869 -14.981 63.985 1.00 66.81 108 PRO A O 1
ATOM 84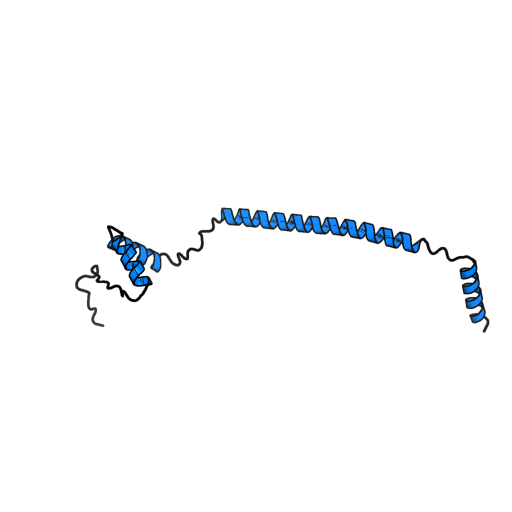7 N N . GLU A 1 109 ? -68.004 -15.063 62.055 1.00 69.06 109 GLU A N 1
ATOM 848 C CA . GLU A 1 109 ? -68.356 -16.485 62.161 1.00 69.06 109 GLU A CA 1
ATOM 849 C C . GLU A 1 109 ? -67.149 -17.422 62.011 1.00 69.06 109 GLU A C 1
ATOM 851 O O . GLU A 1 109 ? -67.004 -18.369 62.786 1.00 69.06 109 GLU A O 1
ATOM 856 N N . VAL A 1 110 ? -66.237 -17.132 61.078 1.00 73.00 110 VAL A N 1
ATOM 857 C CA . VAL A 1 110 ? -65.025 -17.934 60.843 1.00 73.00 110 VAL A CA 1
ATOM 858 C C . VAL A 1 110 ? -64.089 -17.832 62.047 1.00 73.00 110 VAL A C 1
ATOM 860 O O . VAL A 1 110 ? -63.569 -18.840 62.525 1.00 73.00 110 VAL A O 1
ATOM 863 N N . ALA A 1 111 ? -63.948 -16.630 62.616 1.00 77.19 111 ALA A N 1
ATOM 864 C CA . ALA A 1 111 ? -63.167 -16.418 63.833 1.00 77.19 111 ALA A CA 1
ATOM 865 C C . ALA A 1 11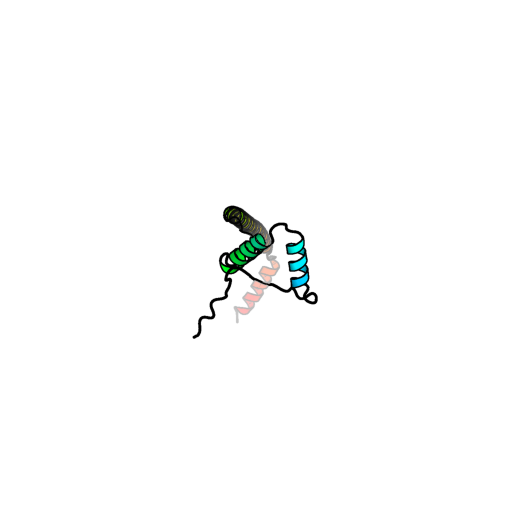1 ? -63.731 -17.196 65.039 1.00 77.19 111 ALA A C 1
ATOM 867 O O . ALA A 1 111 ? -62.967 -17.723 65.854 1.00 77.19 111 ALA A O 1
ATOM 868 N N . LYS A 1 112 ? -65.063 -17.307 65.146 1.00 78.25 112 LYS A N 1
ATOM 869 C CA . LYS A 1 112 ? -65.729 -18.087 66.198 1.00 78.25 112 LYS A CA 1
ATOM 870 C C . LYS A 1 112 ? -65.506 -19.591 66.009 1.00 78.25 112 LYS A C 1
ATOM 872 O O . LYS A 1 112 ? -65.100 -20.258 66.956 1.00 78.25 112 LYS A O 1
ATOM 877 N N . SER A 1 113 ? -65.646 -20.094 64.781 1.00 80.31 113 SER A N 1
ATOM 878 C CA . SER A 1 113 ? -65.420 -21.510 64.461 1.00 80.31 113 SER A CA 1
ATOM 879 C C . SER A 1 113 ? -63.986 -21.965 64.756 1.00 80.31 113 SER A C 1
ATOM 881 O O . SER A 1 113 ? -63.783 -23.058 65.285 1.00 80.31 113 SER A O 1
ATOM 883 N N . VAL A 1 114 ? -62.982 -21.136 64.448 1.00 82.19 114 VAL A N 1
ATOM 884 C CA . VAL A 1 114 ? -61.573 -21.445 64.753 1.00 82.19 114 VAL A CA 1
ATOM 885 C C . VAL A 1 114 ? -61.333 -21.476 66.263 1.00 82.19 114 VAL A C 1
ATOM 887 O O . VAL A 1 114 ? -60.651 -22.369 66.767 1.00 82.19 114 VAL A O 1
ATOM 890 N N . ARG A 1 115 ? -61.918 -20.529 67.006 1.00 84.06 115 ARG A N 1
ATOM 891 C CA . ARG A 1 115 ? -61.803 -20.478 68.469 1.00 84.06 115 ARG A CA 1
ATOM 892 C C . ARG A 1 115 ? -62.420 -21.711 69.128 1.00 84.06 115 ARG A C 1
ATOM 894 O O . ARG A 1 115 ? -61.798 -22.276 70.026 1.00 84.06 115 ARG A O 1
ATOM 901 N N . ASP A 1 116 ? -63.594 -22.135 68.672 1.00 84.50 116 ASP A N 1
ATOM 902 C CA . ASP A 1 116 ? -64.301 -23.291 69.228 1.00 84.50 116 ASP A CA 1
ATOM 903 C C . ASP A 1 116 ? -63.535 -24.595 68.954 1.00 84.50 116 ASP A C 1
ATOM 905 O O . ASP A 1 116 ? -63.326 -25.395 69.870 1.00 84.50 116 ASP A O 1
ATOM 909 N N . ALA A 1 117 ? -62.996 -24.760 67.740 1.00 87.25 117 ALA A N 1
ATOM 910 C CA . ALA A 1 117 ? -62.135 -25.891 67.397 1.00 87.25 117 ALA A CA 1
ATOM 911 C C . ALA A 1 117 ? -60.860 -25.929 68.260 1.00 87.25 117 ALA A C 1
ATOM 913 O O . ALA A 1 117 ? -60.525 -26.963 68.832 1.00 87.25 117 ALA A O 1
ATOM 914 N N . MET A 1 118 ? -60.184 -24.788 68.430 1.00 83.19 118 MET A N 1
ATOM 915 C CA . MET A 1 118 ? -58.985 -24.661 69.276 1.00 83.19 118 MET A CA 1
ATOM 916 C C . MET A 1 118 ? -59.278 -24.840 70.775 1.00 83.19 118 MET A C 1
ATOM 918 O O . MET A 1 118 ? -58.375 -25.165 71.549 1.00 83.19 118 MET A O 1
ATOM 922 N N . SER A 1 119 ? -60.518 -24.610 71.211 1.00 82.38 119 SER A N 1
ATOM 923 C CA . SER A 1 119 ? -60.959 -24.861 72.587 1.00 82.38 119 SER A CA 1
ATOM 924 C C . SER A 1 119 ? -61.133 -26.360 72.857 1.00 82.38 119 SER A C 1
ATOM 926 O O . SER A 1 119 ? -60.708 -26.853 73.901 1.00 82.38 119 SER A O 1
ATOM 928 N N . ALA A 1 120 ? -61.658 -27.115 71.886 1.00 83.31 120 ALA A N 1
ATOM 929 C CA . ALA A 1 120 ? -61.874 -28.558 72.010 1.00 83.31 120 ALA A CA 1
ATOM 930 C C . ALA A 1 120 ? -60.576 -29.364 72.228 1.00 83.31 120 ALA A C 1
ATOM 932 O O . ALA A 1 120 ? -60.600 -30.399 72.891 1.00 83.31 120 ALA A O 1
ATOM 933 N N . PHE A 1 121 ? -59.437 -28.878 71.724 1.00 79.75 121 PHE A N 1
ATOM 934 C CA . PHE A 1 121 ? -58.127 -29.504 71.947 1.00 79.75 121 PHE A CA 1
ATOM 935 C C . PHE A 1 121 ? -57.517 -29.201 73.318 1.00 79.75 121 PHE A C 1
ATOM 937 O O . PHE A 1 121 ? -56.587 -29.886 73.730 1.00 79.75 121 PHE A O 1
ATOM 944 N N . ARG A 1 122 ? -58.007 -28.177 74.023 1.00 75.19 122 ARG A N 1
ATOM 945 C CA . ARG A 1 122 ? -57.375 -27.675 75.251 1.00 75.19 122 ARG A CA 1
ATOM 946 C C . ARG A 1 122 ? -57.845 -28.378 76.520 1.00 75.19 122 ARG A C 1
ATOM 948 O O . ARG A 1 122 ? -57.158 -28.307 77.528 1.00 75.19 122 ARG A O 1
ATOM 955 N N . ASN A 1 123 ? -58.997 -29.043 76.462 1.00 62.56 123 ASN A N 1
ATOM 956 C CA . ASN A 1 123 ? -59.619 -29.719 77.603 1.00 62.56 123 ASN A CA 1
ATOM 957 C C . ASN A 1 123 ? -59.542 -31.256 77.493 1.00 62.56 123 ASN A C 1
ATOM 959 O O . ASN A 1 123 ? -60.474 -31.944 77.908 1.00 62.56 123 ASN A O 1
ATOM 963 N N . ARG A 1 124 ? -58.464 -31.792 76.908 1.00 60.12 124 ARG A N 1
ATOM 964 C CA . ARG A 1 124 ? -58.124 -33.222 76.970 1.00 60.12 124 ARG A CA 1
ATOM 965 C C . ARG A 1 124 ? -56.873 -33.440 77.799 1.00 60.12 124 ARG A C 1
ATOM 967 O O . ARG A 1 124 ? -55.949 -32.611 77.663 1.00 60.12 124 ARG A O 1
#